Protein AF-A0A3R7DGJ2-F1 (afdb_monomer_lite)

Radius of gyration: 26.51 Å; chains: 1; bounding box: 58×26×75 Å

Foldseek 3Di:
DDDDDCPPPPDPPDDPPPDDDDDQDPLNVQLVVCVVVVQLVVCCVVVPADPPDPAGPSRVVSNVD

Sequence (65 aa):
MSTSIPYMMTANLLTPLDYSSKNLDHLGIVATVCKEIGLADEINRVVGVDPRQKVTCGEAVVAIA

Secondary structure (DSSP, 8-state):
------GGGSS--S-----PPP---HHHHHHHHHHHTTHHHHHHHHH---TT-SS-HHHHHHHH-

pLDDT: mean 80.92, std 18.29, range [42.34, 98.25]

Structure (mmCIF, N/CA/C/O backbone):
data_AF-A0A3R7DGJ2-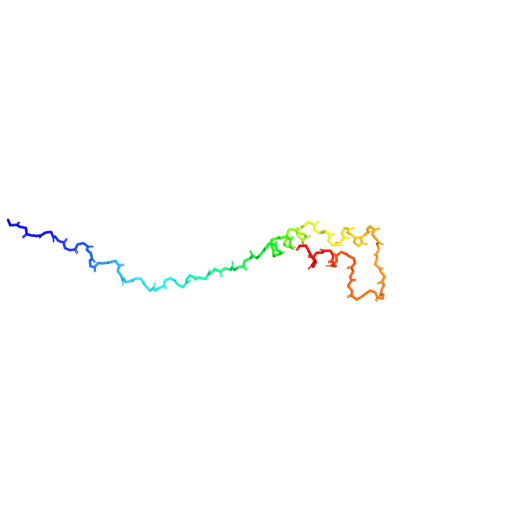F1
#
_entry.id   AF-A0A3R7DGJ2-F1
#
loop_
_atom_site.group_PDB
_atom_site.id
_atom_site.type_symbol
_atom_site.label_atom_id
_atom_site.label_alt_id
_atom_site.label_comp_id
_atom_site.label_asym_id
_atom_site.label_entity_id
_atom_site.label_seq_id
_atom_site.pdbx_PDB_ins_code
_atom_site.Cartn_x
_atom_site.Cartn_y
_atom_site.Cartn_z
_atom_site.occupancy
_atom_site.B_iso_or_equiv
_atom_site.auth_seq_id
_atom_site.auth_comp_id
_atom_site.auth_asym_id
_atom_site.auth_atom_id
_atom_site.pdbx_PDB_model_num
ATOM 1 N N . MET A 1 1 ? 43.256 10.510 -58.209 1.00 42.34 1 MET A N 1
ATOM 2 C CA . MET A 1 1 ? 43.636 11.310 -57.027 1.00 42.34 1 MET A CA 1
ATOM 3 C C . MET A 1 1 ? 42.490 11.219 -56.030 1.00 42.34 1 MET A C 1
ATOM 5 O O . MET A 1 1 ? 41.508 11.930 -56.162 1.00 42.34 1 MET A O 1
ATOM 9 N N . SER A 1 2 ? 42.573 10.227 -55.144 1.00 49.25 2 SER A N 1
ATOM 10 C CA . SER A 1 2 ? 41.773 10.113 -53.914 1.00 49.25 2 SER A CA 1
ATOM 11 C C . SER A 1 2 ? 42.493 10.991 -52.875 1.00 49.25 2 SER A C 1
ATOM 13 O O . SER A 1 2 ? 43.719 11.033 -52.917 1.00 49.25 2 SER A O 1
ATOM 15 N N . THR A 1 3 ? 41.848 11.782 -52.021 1.00 44.09 3 THR A N 1
ATOM 16 C CA . THR A 1 3 ? 41.055 11.272 -50.903 1.00 44.09 3 THR A CA 1
ATOM 17 C C . THR A 1 3 ? 40.035 12.283 -50.377 1.00 44.09 3 THR A C 1
ATOM 19 O O . THR A 1 3 ? 40.284 13.477 -50.230 1.00 44.09 3 THR A O 1
ATOM 22 N N . SER A 1 4 ? 38.878 11.715 -50.066 1.00 52.19 4 SER A N 1
ATOM 23 C CA . SER A 1 4 ? 37.740 12.205 -49.304 1.00 52.19 4 SER A CA 1
ATOM 24 C C . SER A 1 4 ? 38.098 13.076 -48.094 1.00 52.19 4 SER A C 1
ATOM 26 O O . SER A 1 4 ? 38.931 12.717 -47.264 1.00 52.19 4 SER A O 1
ATOM 28 N N . ILE A 1 5 ? 37.386 14.196 -47.981 1.00 56.66 5 ILE A N 1
ATOM 29 C CA . ILE A 1 5 ? 37.377 15.121 -46.844 1.00 56.66 5 ILE A CA 1
ATOM 30 C C . ILE A 1 5 ? 36.962 14.358 -45.567 1.00 56.66 5 ILE A C 1
ATOM 32 O O . ILE A 1 5 ? 35.945 13.657 -45.598 1.00 56.66 5 ILE A O 1
ATOM 36 N N . PRO A 1 6 ? 37.694 14.472 -44.440 1.00 47.41 6 PRO A N 1
ATOM 37 C CA . PRO A 1 6 ? 37.400 13.724 -43.225 1.00 47.41 6 PRO A CA 1
ATOM 38 C C . PRO A 1 6 ? 36.207 14.357 -42.495 1.00 47.41 6 PRO A C 1
ATOM 40 O O . PRO A 1 6 ? 36.358 15.119 -41.546 1.00 47.41 6 PRO A O 1
ATOM 43 N N . TYR A 1 7 ? 34.995 13.988 -42.908 1.00 51.59 7 TYR A N 1
ATOM 44 C CA . TYR A 1 7 ? 33.744 14.271 -42.185 1.00 51.59 7 TYR A CA 1
ATOM 45 C C . TYR A 1 7 ? 33.704 13.631 -40.774 1.00 51.59 7 TYR A C 1
ATOM 47 O O . TYR A 1 7 ? 32.812 13.890 -39.976 1.00 51.59 7 TYR A O 1
ATOM 55 N N . MET A 1 8 ? 34.700 12.815 -40.423 1.00 48.62 8 MET A N 1
ATOM 56 C CA . MET A 1 8 ? 34.773 12.077 -39.159 1.00 48.62 8 MET A CA 1
ATOM 57 C C . MET A 1 8 ? 35.387 12.872 -37.990 1.00 48.62 8 MET A C 1
ATOM 59 O O . MET A 1 8 ? 35.603 12.296 -36.929 1.00 48.62 8 MET A O 1
ATOM 63 N N . MET A 1 9 ? 35.689 14.168 -38.144 1.00 48.03 9 MET A N 1
ATOM 64 C CA . MET A 1 9 ? 36.448 14.933 -37.137 1.00 48.03 9 MET A CA 1
ATOM 65 C C . MET A 1 9 ? 35.613 15.917 -36.292 1.00 48.03 9 MET A C 1
ATOM 67 O O . MET A 1 9 ? 36.178 16.663 -35.498 1.00 48.03 9 MET A O 1
ATOM 71 N N . THR A 1 10 ? 34.277 15.916 -36.404 1.00 49.78 10 THR A N 1
ATOM 72 C CA . THR A 1 10 ? 33.398 16.849 -35.650 1.00 49.78 10 THR A CA 1
ATOM 73 C C . THR A 1 10 ? 32.394 16.156 -34.714 1.00 49.78 10 THR A C 1
ATOM 75 O O . THR A 1 10 ? 31.545 16.814 -34.126 1.00 49.78 10 THR A O 1
ATOM 78 N N . ALA A 1 11 ? 32.478 14.837 -34.521 1.00 51.69 11 ALA A N 1
ATOM 79 C CA . ALA A 1 11 ? 31.444 14.082 -33.802 1.00 51.69 11 ALA A CA 1
ATOM 80 C C . ALA A 1 11 ? 31.706 13.830 -32.299 1.00 51.69 11 ALA A C 1
ATOM 82 O O . ALA A 1 11 ? 30.965 13.058 -31.703 1.00 51.69 11 ALA A O 1
ATOM 83 N N . ASN A 1 12 ? 32.723 14.435 -31.665 1.00 53.53 12 ASN A N 1
ATOM 84 C CA . ASN A 1 12 ? 33.071 14.089 -30.272 1.00 53.53 12 ASN A CA 1
ATOM 85 C C . ASN A 1 12 ? 33.323 15.277 -29.323 1.00 53.53 12 ASN A C 1
ATOM 87 O O . ASN A 1 12 ? 34.186 15.209 -28.453 1.00 53.53 12 ASN A O 1
ATOM 91 N N . LEU A 1 13 ? 32.571 16.369 -29.475 1.00 56.50 13 LEU A N 1
ATOM 92 C CA . LEU A 1 13 ? 32.594 17.517 -28.549 1.00 56.50 13 LEU A CA 1
ATOM 93 C C . LEU A 1 13 ? 31.290 17.657 -27.746 1.00 56.50 13 LEU A C 1
ATOM 95 O O . LEU A 1 13 ? 30.893 18.755 -27.371 1.00 56.50 13 LEU A O 1
ATOM 99 N N . LEU A 1 14 ? 30.628 16.535 -27.464 1.00 57.16 14 LEU A N 1
ATOM 100 C CA . LEU A 1 14 ? 29.543 16.471 -26.492 1.00 57.16 14 LEU A CA 1
ATOM 101 C C . LEU A 1 14 ? 30.067 15.672 -25.301 1.00 57.16 14 LEU A C 1
ATOM 103 O O . LEU A 1 14 ? 30.472 14.521 -25.446 1.00 57.16 14 LEU A O 1
ATOM 107 N N . THR A 1 15 ? 30.118 16.324 -24.142 1.00 65.50 15 THR A N 1
ATOM 108 C CA . THR A 1 15 ? 30.310 15.706 -22.824 1.00 65.50 15 THR A CA 1
ATOM 109 C C . THR A 1 15 ? 29.554 14.377 -22.736 1.00 65.50 15 THR A C 1
ATOM 111 O O . THR A 1 15 ? 28.466 14.301 -23.318 1.00 65.50 15 THR A O 1
ATOM 114 N N . PRO A 1 16 ? 30.053 13.355 -22.010 1.00 66.00 16 PRO A N 1
ATOM 115 C CA . PRO A 1 16 ? 29.262 12.157 -21.754 1.00 66.00 16 PRO A CA 1
ATOM 116 C C . PRO A 1 16 ? 27.888 12.610 -21.263 1.00 66.00 16 PRO A C 1
ATOM 118 O O . PRO A 1 16 ? 27.796 13.346 -20.283 1.00 66.00 16 PRO A O 1
ATOM 121 N N . LEU A 1 17 ? 26.829 12.277 -22.000 1.00 68.75 17 LEU A N 1
ATOM 122 C CA . LEU A 1 17 ? 25.485 12.431 -21.469 1.00 68.75 17 LEU A CA 1
ATOM 123 C C . LEU A 1 17 ? 25.451 11.511 -20.254 1.00 68.75 17 LEU A C 1
ATOM 125 O O . LEU A 1 17 ? 25.531 10.295 -20.423 1.00 68.75 17 LEU A O 1
ATOM 129 N N . ASP A 1 18 ? 25.407 12.089 -19.054 1.00 69.69 18 ASP A N 1
ATOM 130 C CA . ASP A 1 18 ? 25.216 11.349 -17.811 1.00 69.69 18 ASP A CA 1
ATOM 131 C C . ASP A 1 18 ? 23.859 10.641 -17.891 1.00 69.69 18 ASP A C 1
ATOM 133 O O . ASP A 1 18 ? 22.804 11.177 -17.545 1.00 69.69 18 ASP A O 1
ATOM 137 N N . TYR A 1 19 ? 23.877 9.431 -18.444 1.00 72.25 19 TYR A N 1
ATOM 138 C CA . TYR A 1 19 ? 22.699 8.604 -18.602 1.00 72.25 19 TYR A CA 1
ATOM 139 C C . TYR A 1 19 ? 22.400 7.944 -17.257 1.00 72.25 19 TYR A C 1
ATOM 141 O O . TYR A 1 19 ? 23.046 6.975 -16.859 1.00 72.25 19 TYR A O 1
ATOM 149 N N . SER A 1 20 ? 21.416 8.487 -16.545 1.00 79.19 20 SER A N 1
ATOM 150 C CA . SER A 1 20 ? 20.879 7.893 -15.323 1.00 79.19 20 SER A CA 1
ATOM 151 C C . SER A 1 20 ? 19.598 7.131 -15.650 1.00 79.19 20 SER A C 1
ATOM 153 O O . SER A 1 20 ? 18.623 7.713 -16.128 1.00 79.19 20 SER A O 1
ATOM 155 N N . SER A 1 21 ? 19.597 5.822 -15.399 1.00 79.25 21 SER A N 1
ATOM 156 C CA . SER A 1 21 ? 18.391 4.994 -15.457 1.00 79.25 21 SER A CA 1
ATOM 157 C C . SER A 1 21 ? 17.910 4.696 -14.039 1.00 79.25 21 SER A C 1
ATOM 159 O O . SER A 1 21 ? 18.712 4.482 -13.129 1.00 79.25 21 SER A O 1
ATOM 161 N N . LYS A 1 22 ? 16.592 4.695 -13.836 1.00 78.38 22 LYS A N 1
ATOM 162 C CA . LYS A 1 22 ? 15.987 4.210 -12.593 1.00 78.38 22 LYS A CA 1
ATOM 163 C C . LYS A 1 22 ? 15.599 2.756 -12.810 1.00 78.38 22 LYS A C 1
ATOM 165 O O . LYS A 1 22 ? 14.822 2.466 -13.715 1.00 78.38 22 LYS A O 1
ATOM 170 N N . ASN A 1 23 ? 16.141 1.858 -11.995 1.00 73.25 23 ASN A N 1
ATOM 171 C CA . ASN A 1 23 ? 15.632 0.497 -11.932 1.00 73.25 23 ASN A CA 1
ATOM 172 C C . ASN A 1 23 ? 14.320 0.540 -11.143 1.00 73.25 23 ASN A C 1
ATOM 174 O O . ASN A 1 23 ? 14.319 0.921 -9.973 1.00 73.25 23 ASN A O 1
ATOM 178 N N . LEU A 1 24 ? 13.217 0.250 -11.823 1.00 78.69 24 LEU A N 1
ATOM 179 C CA . LEU A 1 24 ? 11.892 0.181 -11.232 1.00 78.69 24 LEU A CA 1
ATOM 180 C C . LEU A 1 24 ? 11.444 -1.270 -11.388 1.00 78.69 24 LEU A C 1
ATOM 182 O O . LEU A 1 24 ? 11.247 -1.746 -12.507 1.00 78.69 24 LEU A O 1
ATOM 186 N N . ASP A 1 25 ? 11.411 -1.991 -10.273 1.00 83.38 25 ASP A N 1
ATOM 187 C CA . ASP A 1 25 ? 11.023 -3.395 -10.238 1.00 83.38 25 ASP A CA 1
ATOM 188 C C . ASP A 1 25 ? 9.497 -3.552 -10.355 1.00 83.38 25 ASP A C 1
ATOM 190 O O . ASP A 1 25 ? 8.733 -2.584 -10.362 1.00 83.38 25 ASP A O 1
ATOM 194 N N . HIS A 1 26 ? 9.043 -4.799 -10.503 1.00 85.44 26 HIS A N 1
ATOM 195 C CA . HIS A 1 26 ? 7.617 -5.122 -10.603 1.00 85.44 26 HIS A CA 1
ATOM 196 C C . HIS A 1 26 ? 6.845 -4.612 -9.379 1.00 85.44 26 HIS A C 1
ATOM 198 O O . HIS A 1 26 ? 5.782 -4.019 -9.548 1.00 85.44 26 HIS A O 1
ATOM 204 N N . LEU A 1 27 ? 7.431 -4.746 -8.186 1.00 85.12 27 LEU A N 1
ATOM 205 C CA . LEU A 1 27 ? 6.894 -4.230 -6.931 1.00 85.12 27 LEU A CA 1
ATOM 206 C C . LEU A 1 27 ? 6.726 -2.704 -6.978 1.00 85.12 27 LEU A C 1
ATOM 208 O O . LEU A 1 27 ? 5.673 -2.194 -6.617 1.00 85.12 27 LEU A O 1
ATOM 212 N N . GLY A 1 28 ? 7.699 -1.953 -7.493 1.00 85.69 28 GLY A N 1
ATOM 213 C CA . GLY A 1 28 ? 7.614 -0.501 -7.634 1.00 85.69 28 GLY A CA 1
ATOM 214 C C . GLY A 1 28 ? 6.513 -0.051 -8.596 1.00 85.69 28 GLY A C 1
ATOM 215 O O . GLY A 1 28 ? 5.842 0.951 -8.331 1.00 85.69 28 GLY A O 1
ATOM 216 N N . ILE A 1 29 ? 6.278 -0.794 -9.685 1.00 90.38 29 ILE A N 1
ATOM 217 C CA . ILE A 1 29 ? 5.173 -0.513 -10.617 1.00 90.38 29 ILE A CA 1
ATOM 218 C C . ILE A 1 29 ? 3.838 -0.802 -9.927 1.00 90.38 29 ILE A C 1
ATOM 220 O O . ILE A 1 29 ? 2.957 0.059 -9.892 1.00 90.38 29 ILE A O 1
ATOM 224 N N . VAL A 1 30 ? 3.697 -1.998 -9.354 1.00 91.50 30 VAL A N 1
ATOM 225 C CA . VAL A 1 30 ? 2.453 -2.458 -8.726 1.00 91.50 30 VAL A CA 1
ATOM 226 C C . VAL A 1 30 ? 2.101 -1.594 -7.516 1.00 91.50 30 VAL A C 1
ATOM 228 O O . VAL A 1 30 ? 0.972 -1.121 -7.425 1.00 91.50 30 VAL A O 1
ATOM 231 N N . ALA A 1 31 ? 3.065 -1.274 -6.651 1.00 90.69 31 ALA A N 1
ATOM 232 C CA . ALA A 1 31 ? 2.873 -0.386 -5.507 1.00 90.69 31 ALA A CA 1
ATOM 233 C C . ALA A 1 31 ? 2.413 1.016 -5.931 1.00 90.69 31 ALA A C 1
ATOM 235 O O . ALA A 1 31 ? 1.558 1.611 -5.270 1.00 90.69 31 ALA A O 1
ATOM 236 N N . THR A 1 32 ? 2.935 1.537 -7.049 1.00 91.88 32 THR A N 1
ATOM 237 C CA . THR A 1 32 ? 2.494 2.827 -7.599 1.00 91.88 32 THR A CA 1
ATOM 238 C C . THR A 1 32 ? 1.029 2.765 -8.023 1.00 91.88 32 THR A C 1
ATOM 240 O O . THR A 1 32 ? 0.240 3.607 -7.601 1.00 91.88 32 THR A O 1
ATOM 243 N N . VAL A 1 33 ? 0.634 1.728 -8.764 1.00 94.00 33 VAL A N 1
ATOM 244 C CA . VAL A 1 33 ? -0.763 1.532 -9.182 1.00 94.00 33 VAL A CA 1
ATOM 245 C C . VAL A 1 33 ? -1.685 1.346 -7.973 1.00 94.00 33 VAL A C 1
ATOM 247 O O . VAL A 1 33 ? -2.717 2.007 -7.883 1.00 94.00 33 VAL A O 1
ATOM 250 N N . CYS A 1 34 ? -1.307 0.503 -7.005 1.00 95.19 34 CYS A N 1
ATOM 251 C CA . CYS A 1 34 ? -2.070 0.284 -5.773 1.00 95.19 34 CYS A CA 1
ATOM 252 C C . CYS A 1 34 ? -2.300 1.585 -4.994 1.00 95.19 34 CYS A C 1
ATOM 254 O O . CYS A 1 34 ? -3.372 1.775 -4.412 1.00 95.19 34 CYS A O 1
ATOM 256 N N . LYS A 1 35 ? -1.309 2.483 -4.997 1.00 93.31 35 LYS A N 1
ATOM 257 C CA . LYS A 1 35 ? -1.415 3.805 -4.383 1.00 93.31 35 LYS A CA 1
ATOM 258 C C . LYS A 1 35 ? -2.355 4.724 -5.161 1.00 93.31 35 LYS A C 1
ATOM 260 O O . LYS A 1 35 ? -3.182 5.384 -4.542 1.00 93.31 35 LYS A O 1
ATOM 265 N N . GLU A 1 36 ? -2.253 4.761 -6.488 1.00 96.50 36 GLU A N 1
ATOM 266 C CA . GLU A 1 36 ? -3.095 5.616 -7.339 1.00 96.50 36 GLU A CA 1
ATOM 267 C C . GLU A 1 36 ? -4.586 5.273 -7.244 1.00 96.50 36 GLU A C 1
ATOM 269 O O . GLU A 1 36 ? -5.425 6.172 -7.280 1.00 96.50 36 GLU A O 1
ATOM 274 N N . ILE A 1 37 ? -4.921 3.992 -7.071 1.00 96.88 37 ILE A N 1
ATOM 275 C CA . ILE A 1 37 ? -6.315 3.538 -6.950 1.00 96.88 37 ILE A CA 1
ATOM 276 C C . ILE A 1 37 ? -6.841 3.522 -5.505 1.00 96.88 37 ILE A C 1
ATOM 278 O O . ILE A 1 37 ? -8.000 3.175 -5.293 1.00 96.88 37 ILE A O 1
ATOM 282 N N . GLY A 1 38 ? -6.012 3.850 -4.506 1.00 96.69 38 GLY A N 1
ATOM 283 C CA . GLY A 1 38 ? -6.410 3.813 -3.093 1.00 96.69 38 GLY A CA 1
ATOM 284 C C . GLY A 1 38 ? -6.698 2.403 -2.558 1.00 96.69 38 GLY A C 1
ATOM 285 O O . GLY A 1 38 ? -7.574 2.225 -1.712 1.00 96.69 38 GLY A O 1
ATOM 286 N N . LEU A 1 39 ? -5.981 1.379 -3.041 1.00 96.62 39 LEU A N 1
ATOM 287 C CA . LEU A 1 39 ? -6.285 -0.023 -2.722 1.00 96.62 39 LEU A CA 1
ATOM 288 C C . LEU A 1 39 ? -6.168 -0.339 -1.223 1.00 96.62 39 LEU A C 1
ATOM 290 O O . LEU A 1 39 ? -6.997 -1.063 -0.676 1.00 96.62 39 LEU A O 1
ATOM 294 N N . ALA A 1 40 ? -5.148 0.198 -0.549 1.00 96.75 40 ALA A N 1
ATOM 295 C CA . ALA A 1 40 ? -4.955 -0.032 0.882 1.00 96.75 40 ALA A CA 1
ATOM 296 C C . ALA A 1 40 ? -6.127 0.523 1.712 1.00 96.75 40 ALA A C 1
ATOM 298 O O . ALA A 1 40 ? -6.587 -0.137 2.645 1.00 96.75 40 ALA A O 1
ATOM 299 N N . ASP A 1 41 ? -6.654 1.689 1.331 1.00 97.56 41 ASP A N 1
ATOM 300 C CA . ASP A 1 41 ? -7.789 2.326 2.006 1.00 97.56 41 ASP A CA 1
ATOM 301 C C . ASP A 1 41 ? -9.084 1.539 1.788 1.00 97.56 41 ASP A C 1
ATOM 303 O O . ASP A 1 41 ? -9.871 1.360 2.717 1.00 97.56 41 ASP A O 1
ATOM 307 N N . GLU A 1 42 ? -9.286 1.018 0.577 1.00 98.12 42 GLU A N 1
ATOM 308 C CA . GLU A 1 42 ? -10.403 0.132 0.247 1.00 98.12 42 GLU A CA 1
ATOM 309 C C . GLU A 1 42 ? -10.394 -1.130 1.123 1.00 98.12 42 GLU A C 1
ATOM 311 O O . GLU A 1 42 ? -11.404 -1.466 1.746 1.00 98.12 42 GLU A O 1
ATOM 316 N N . ILE A 1 43 ? -9.237 -1.790 1.241 1.00 97.00 43 ILE A N 1
ATOM 317 C CA . ILE A 1 43 ? -9.070 -2.978 2.090 1.00 97.00 43 ILE A CA 1
ATOM 318 C C . ILE A 1 43 ? -9.344 -2.632 3.555 1.00 97.00 43 ILE A C 1
ATOM 320 O O . ILE A 1 43 ? -10.111 -3.329 4.220 1.00 97.00 43 ILE A O 1
ATOM 324 N N . ASN A 1 44 ? -8.762 -1.541 4.054 1.00 97.94 44 ASN A N 1
ATOM 325 C CA . ASN A 1 44 ? -8.949 -1.102 5.435 1.00 97.94 44 ASN A CA 1
ATOM 326 C C . ASN A 1 44 ? -10.409 -0.729 5.731 1.00 97.94 44 ASN A C 1
ATOM 328 O O . ASN A 1 44 ? -10.892 -0.988 6.833 1.00 97.94 44 ASN A O 1
ATOM 332 N N . ARG A 1 45 ? -11.141 -0.185 4.752 1.00 98.25 45 ARG A N 1
ATOM 333 C CA . ARG A 1 45 ? -12.576 0.100 4.884 1.00 98.25 45 ARG A CA 1
ATOM 334 C C . ARG A 1 45 ? -13.415 -1.173 4.997 1.00 98.25 45 ARG A C 1
ATOM 336 O O . ARG A 1 45 ? -14.365 -1.193 5.774 1.00 98.25 45 ARG A O 1
ATOM 343 N N . VAL A 1 46 ? -13.089 -2.212 4.226 1.00 98.00 46 VAL A N 1
ATOM 344 C CA . VAL A 1 46 ? -13.848 -3.477 4.202 1.00 98.00 46 VAL A CA 1
ATOM 345 C C . VAL A 1 46 ? -13.524 -4.362 5.407 1.00 98.00 46 VAL A C 1
ATOM 347 O O . VAL A 1 46 ? -14.430 -4.923 6.019 1.00 98.00 46 VAL A O 1
ATOM 350 N N . VAL A 1 47 ? -12.242 -4.496 5.747 1.00 96.88 47 VAL A N 1
ATOM 351 C CA . VAL A 1 47 ? -11.762 -5.391 6.816 1.00 96.88 47 VAL A CA 1
ATOM 352 C C . VAL A 1 47 ? -11.827 -4.720 8.192 1.00 96.88 47 VAL A C 1
ATOM 354 O O . VAL A 1 47 ? -11.959 -5.399 9.210 1.00 96.88 47 VAL A O 1
ATOM 357 N N . GLY A 1 48 ? -11.773 -3.387 8.230 1.00 96.56 48 GLY A N 1
ATOM 358 C CA . GLY A 1 48 ? -11.578 -2.619 9.452 1.00 96.56 48 GLY A CA 1
ATOM 359 C C . GLY A 1 48 ? -10.109 -2.582 9.888 1.00 96.56 48 GLY A C 1
ATOM 360 O O . GLY A 1 48 ? -9.272 -3.357 9.424 1.00 96.56 48 GLY A O 1
ATOM 361 N N . VAL A 1 49 ? -9.798 -1.663 10.803 1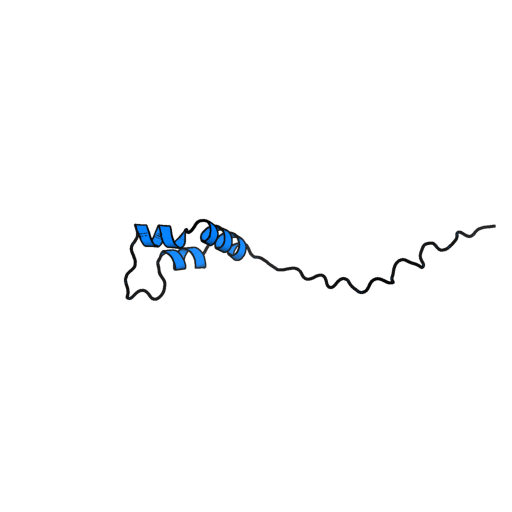.00 97.75 49 VAL A N 1
ATOM 362 C CA . VAL A 1 49 ? -8.453 -1.473 11.367 1.00 97.75 49 VAL A CA 1
ATOM 363 C C . VAL A 1 49 ? -8.522 -1.626 12.885 1.00 97.75 49 VAL A C 1
ATOM 365 O O . VAL A 1 49 ? -9.330 -0.966 13.540 1.00 97.75 49 VAL A O 1
ATOM 368 N N . ASP A 1 50 ? -7.674 -2.488 13.451 1.00 96.81 50 ASP A N 1
ATOM 369 C CA . ASP A 1 50 ? -7.516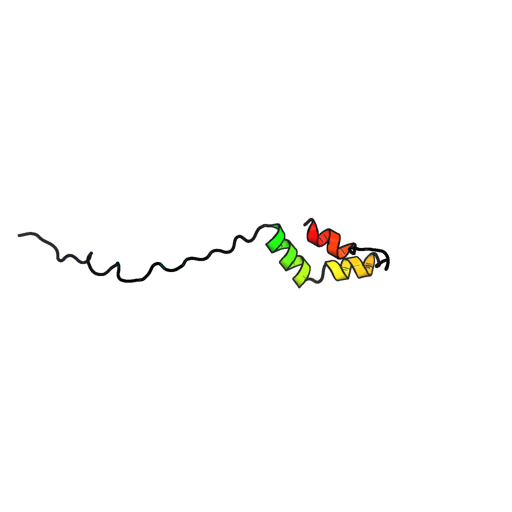 -2.619 14.906 1.00 96.81 50 ASP A CA 1
ATOM 370 C C . ASP A 1 50 ? -6.384 -1.681 15.367 1.00 96.81 50 ASP A C 1
ATOM 372 O O . ASP A 1 50 ? -5.271 -1.798 14.855 1.00 96.81 50 ASP A O 1
ATOM 376 N N . PRO A 1 51 ? -6.605 -0.785 16.350 1.00 95.00 51 PRO A N 1
ATOM 377 C CA . PRO A 1 51 ? -5.586 0.155 16.834 1.00 95.00 51 PRO A CA 1
ATOM 378 C C . PRO A 1 51 ? -4.286 -0.482 17.349 1.00 95.00 51 PRO A C 1
ATOM 380 O O . PRO A 1 51 ? -3.283 0.207 17.518 1.00 95.00 51 PRO A O 1
ATOM 383 N N . ARG A 1 52 ? -4.292 -1.784 17.647 1.00 97.19 52 ARG A N 1
ATOM 384 C CA . ARG A 1 52 ? -3.109 -2.540 18.086 1.00 97.19 52 ARG A CA 1
ATOM 385 C C . ARG A 1 52 ? -2.259 -3.035 16.913 1.00 9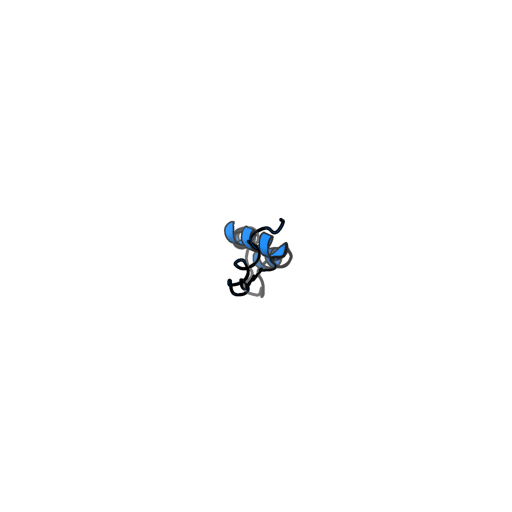7.19 52 ARG A C 1
ATOM 387 O O . ARG A 1 52 ? -1.151 -3.528 17.139 1.00 97.19 52 ARG A O 1
ATOM 394 N N . GLN A 1 53 ? -2.766 -2.956 15.682 1.00 95.88 53 GLN A N 1
ATOM 395 C CA . GLN A 1 53 ? -2.024 -3.323 14.480 1.00 95.88 53 GLN A CA 1
ATOM 396 C C . GLN A 1 53 ? -0.850 -2.362 14.277 1.00 95.88 53 GLN A C 1
ATOM 398 O O . GLN A 1 53 ? -1.004 -1.147 14.314 1.00 95.88 53 GLN A O 1
ATOM 403 N N . LYS A 1 54 ? 0.339 -2.923 14.042 1.00 95.81 54 LYS A N 1
ATOM 404 C CA . LYS A 1 54 ? 1.530 -2.146 13.657 1.00 95.81 54 LYS A CA 1
ATOM 405 C C . LYS A 1 54 ? 1.551 -1.806 12.166 1.00 95.81 54 LYS A C 1
ATOM 407 O O . LYS A 1 54 ? 2.218 -0.861 11.773 1.00 95.81 54 LYS A O 1
ATOM 412 N N . VAL A 1 55 ? 0.870 -2.626 11.371 1.00 96.31 55 VAL A N 1
ATOM 413 C CA . VAL A 1 55 ? 0.690 -2.503 9.925 1.00 96.31 55 VAL A CA 1
ATOM 414 C C . VAL A 1 55 ? -0.742 -2.939 9.646 1.00 96.31 55 VAL A C 1
ATOM 416 O O . VAL A 1 55 ? -1.173 -3.984 10.147 1.00 96.31 55 VAL A O 1
ATOM 419 N N . THR A 1 56 ? -1.484 -2.136 8.897 1.00 97.25 56 THR A N 1
ATOM 420 C CA . THR A 1 56 ? -2.864 -2.448 8.516 1.00 97.25 56 THR A CA 1
ATOM 421 C C . THR A 1 56 ? -2.908 -3.558 7.465 1.00 97.25 56 THR A C 1
ATOM 423 O O . THR A 1 56 ? -1.924 -3.832 6.774 1.00 97.25 56 THR A O 1
ATOM 426 N N . CYS A 1 57 ? -4.062 -4.208 7.308 1.00 95.81 57 CYS A N 1
ATOM 427 C CA . CYS A 1 57 ? -4.228 -5.232 6.276 1.00 95.81 57 CYS A CA 1
ATOM 428 C C . CYS A 1 57 ? -3.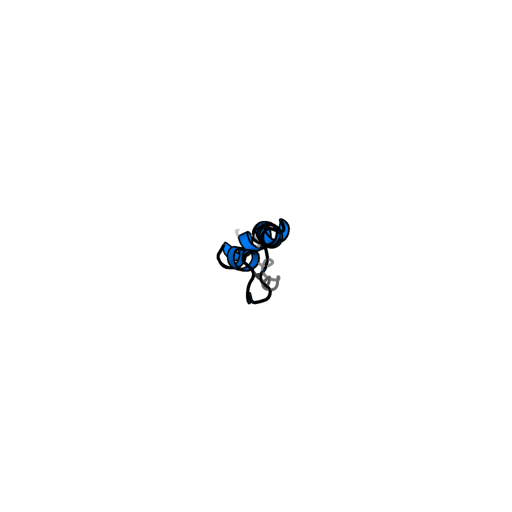973 -4.672 4.868 1.00 95.81 57 CYS A C 1
ATOM 430 O O . CYS A 1 57 ? -3.318 -5.335 4.066 1.00 95.81 57 CYS A O 1
ATOM 432 N N . GLY A 1 58 ? -4.434 -3.449 4.582 1.00 96.31 58 GLY A N 1
ATOM 433 C CA . GLY A 1 58 ? -4.191 -2.788 3.301 1.00 96.31 58 GLY A CA 1
ATOM 434 C C . GLY A 1 58 ? -2.707 -2.539 3.028 1.00 96.31 58 GLY A C 1
ATOM 435 O O . GLY A 1 58 ? -2.218 -2.864 1.948 1.00 96.31 58 GLY A O 1
ATOM 436 N N . GLU A 1 59 ? -1.969 -2.029 4.015 1.00 95.25 59 GLU A N 1
ATOM 437 C CA . GLU A 1 59 ? -0.522 -1.795 3.890 1.00 95.25 59 GLU A CA 1
ATOM 438 C C . GLU A 1 59 ? 0.258 -3.098 3.699 1.00 95.25 59 GLU A C 1
ATOM 440 O O . GLU A 1 59 ? 1.168 -3.157 2.872 1.00 95.25 59 GLU A O 1
ATOM 445 N N . ALA A 1 60 ? -0.115 -4.156 4.425 1.00 94.75 60 ALA A N 1
ATOM 446 C CA . ALA A 1 60 ? 0.528 -5.457 4.297 1.00 94.75 60 ALA A CA 1
ATOM 447 C C . ALA A 1 60 ? 0.368 -6.030 2.882 1.00 94.75 60 ALA A C 1
ATOM 449 O O . ALA A 1 60 ? 1.336 -6.528 2.318 1.00 94.75 60 ALA A O 1
ATOM 450 N N . VAL A 1 61 ? -0.822 -5.926 2.283 1.00 91.31 61 VAL A N 1
ATOM 451 C CA . VAL A 1 61 ? -1.075 -6.430 0.923 1.00 91.31 61 VAL A CA 1
ATOM 452 C C . VAL A 1 61 ? -0.244 -5.680 -0.117 1.00 91.31 61 VAL A C 1
ATOM 454 O O . VAL A 1 61 ? 0.352 -6.315 -0.980 1.00 91.31 61 VAL A O 1
ATOM 457 N N . VAL A 1 62 ? -0.147 -4.351 -0.018 1.00 91.19 62 VAL A N 1
ATOM 458 C CA . VAL A 1 62 ? 0.650 -3.544 -0.962 1.00 91.19 62 VAL A CA 1
ATOM 459 C C . VAL A 1 62 ? 2.151 -3.823 -0.830 1.00 91.19 62 VAL A C 1
ATOM 461 O O . VAL A 1 62 ? 2.867 -3.774 -1.823 1.00 91.19 62 VAL A O 1
ATOM 464 N N . ALA A 1 63 ? 2.635 -4.139 0.373 1.00 86.81 63 ALA A N 1
ATOM 465 C CA . ALA A 1 63 ? 4.054 -4.390 0.621 1.00 86.81 63 ALA A CA 1
ATOM 466 C C . ALA A 1 63 ? 4.563 -5.754 0.112 1.00 86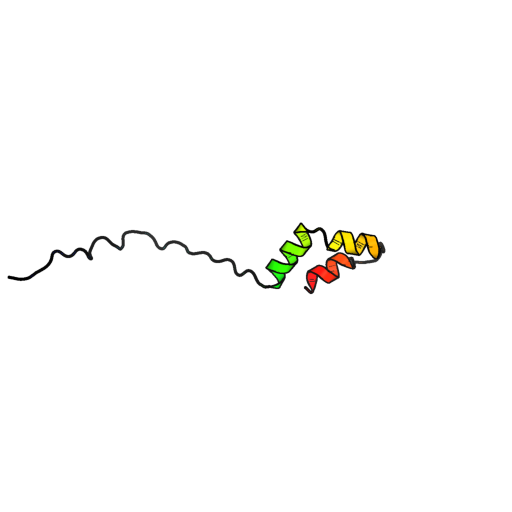.81 63 ALA A C 1
ATOM 468 O O . ALA A 1 63 ? 5.775 -5.937 0.008 1.00 86.81 63 ALA A O 1
ATOM 469 N N . ILE A 1 64 ? 3.667 -6.712 -0.157 1.00 80.81 64 ILE A N 1
ATOM 470 C CA . ILE A 1 64 ? 4.009 -8.076 -0.612 1.00 80.81 64 ILE A CA 1
ATOM 471 C C . ILE A 1 64 ? 3.745 -8.249 -2.125 1.00 80.81 64 ILE A C 1
ATOM 473 O O . ILE A 1 64 ? 4.091 -9.286 -2.688 1.00 80.81 64 ILE A O 1
ATOM 477 N N . ALA A 1 65 ? 3.099 -7.267 -2.763 1.00 65.25 65 ALA A N 1
ATOM 478 C CA . ALA A 1 65 ? 2.624 -7.333 -4.147 1.00 65.25 65 ALA A CA 1
ATOM 479 C C . ALA A 1 65 ? 3.728 -7.239 -5.213 1.00 65.25 65 ALA A C 1
ATOM 481 O O . ALA A 1 65 ? 4.771 -6.609 -4.960 1.00 65.25 65 ALA A O 1
#